Protein AF-A0A4R3PS75-F1 (afdb_monomer)

Mean predicted aligned error: 12.08 Å

Organism: Rhizobium sullae (NCBI:txid50338)

pLDDT: mean 73.13, std 12.72, range [37.09, 89.38]

Radius of gyration: 19.63 Å; Cα contacts (8 Å, |Δi|>4): 18; chains: 1; bounding box: 40×32×64 Å

Secondary structure (DSSP, 8-state):
--SSSHHHHHHHHHHHHHHHHHHHHHHHHHHHHHHHHHHHHHTT----HHHHTTS-TT--TT---SSPPP--TT---TTSSPPP--S-SSS---

Structure (mmCIF, N/CA/C/O backbone):
data_AF-A0A4R3PS75-F1
#
_entry.id   AF-A0A4R3PS75-F1
#
loop_
_atom_site.group_PDB
_atom_site.id
_atom_site.type_symbol
_atom_site.label_atom_id
_atom_site.label_alt_id
_atom_site.label_comp_id
_atom_site.label_asym_id
_atom_site.label_entity_id
_atom_site.label_seq_id
_atom_site.pdbx_PDB_ins_code
_atom_site.Cartn_x
_atom_site.Cartn_y
_atom_site.Cartn_z
_atom_site.occupancy
_atom_site.B_iso_or_equiv
_atom_site.auth_seq_id
_atom_site.auth_comp_id
_atom_site.auth_asym_id
_atom_site.auth_atom_id
_atom_site.pdbx_PDB_model_num
ATOM 1 N N . MET A 1 1 ? 23.328 -3.694 -40.888 1.00 49.38 1 MET A N 1
ATOM 2 C CA . MET A 1 1 ? 22.479 -4.629 -40.110 1.00 49.38 1 MET A CA 1
ATOM 3 C C . MET A 1 1 ? 23.022 -4.694 -38.681 1.00 49.38 1 MET A C 1
ATOM 5 O O . MET A 1 1 ? 24.233 -4.633 -38.548 1.00 49.38 1 MET A O 1
ATOM 9 N N . LYS A 1 2 ? 22.153 -4.773 -37.655 1.00 51.88 2 LYS A N 1
ATOM 10 C CA . LYS A 1 2 ? 22.433 -4.719 -36.191 1.00 51.88 2 LYS A CA 1
ATOM 11 C C . LYS A 1 2 ? 22.674 -3.337 -35.535 1.00 51.88 2 LYS A C 1
ATOM 13 O O . LYS A 1 2 ? 23.654 -3.127 -34.841 1.00 51.88 2 LYS A O 1
ATOM 18 N N . ILE A 1 3 ? 21.712 -2.416 -35.659 1.00 54.81 3 ILE A N 1
ATOM 19 C CA . ILE A 1 3 ? 21.492 -1.338 -34.653 1.00 54.81 3 ILE A CA 1
ATOM 20 C C . ILE A 1 3 ? 20.079 -1.427 -34.035 1.00 54.81 3 ILE A C 1
ATOM 22 O O . ILE A 1 3 ? 19.755 -0.749 -33.070 1.00 54.81 3 ILE A O 1
ATOM 26 N N . ARG A 1 4 ? 19.231 -2.337 -34.532 1.00 58.78 4 ARG A N 1
ATOM 27 C CA . ARG A 1 4 ? 17.816 -2.403 -34.156 1.00 58.78 4 ARG A CA 1
ATOM 28 C C . ARG A 1 4 ? 17.507 -3.300 -32.956 1.00 58.78 4 ARG A C 1
ATOM 30 O O . ARG A 1 4 ? 16.376 -3.277 -32.531 1.00 58.78 4 ARG A O 1
ATOM 37 N N . ASP A 1 5 ? 18.467 -4.045 -32.410 1.00 56.66 5 ASP A N 1
ATOM 38 C CA . ASP A 1 5 ? 18.201 -5.067 -31.379 1.00 56.66 5 ASP A CA 1
ATOM 39 C C . ASP A 1 5 ? 18.317 -4.506 -29.944 1.00 56.66 5 ASP A C 1
ATOM 41 O O . ASP A 1 5 ? 17.365 -4.503 -29.169 1.00 56.66 5 ASP A O 1
ATOM 45 N N . ARG A 1 6 ? 19.442 -3.840 -29.635 1.00 57.50 6 ARG A N 1
ATOM 46 C CA . ARG A 1 6 ? 19.726 -3.283 -28.295 1.00 57.50 6 ARG A CA 1
ATOM 47 C C . ARG A 1 6 ? 18.691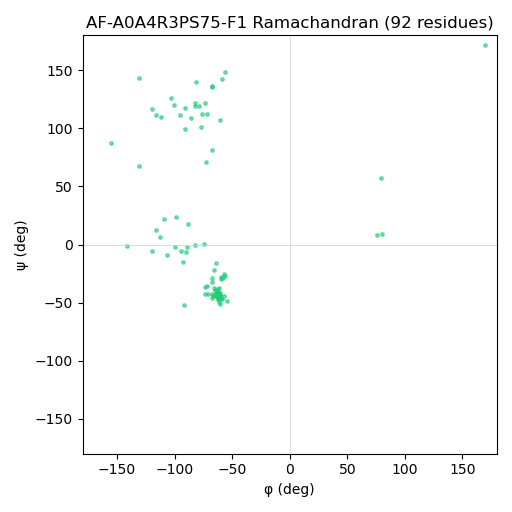 -2.280 -27.776 1.00 57.50 6 ARG A C 1
ATOM 49 O O . ARG A 1 6 ? 18.545 -2.146 -26.562 1.00 57.50 6 ARG A O 1
ATOM 56 N N . SER A 1 7 ? 18.002 -1.554 -28.657 1.00 61.75 7 SER A N 1
ATOM 57 C CA . SER A 1 7 ? 17.007 -0.554 -28.252 1.00 61.75 7 SER A CA 1
ATOM 58 C C . SER A 1 7 ? 15.711 -1.188 -27.742 1.00 61.75 7 SER A C 1
ATOM 60 O O . SER A 1 7 ? 15.142 -0.669 -26.784 1.00 61.75 7 SER A O 1
ATOM 62 N N . PHE A 1 8 ? 15.269 -2.310 -28.326 1.00 62.28 8 PHE A N 1
ATOM 63 C CA . PHE A 1 8 ? 14.074 -3.023 -27.859 1.00 62.28 8 PHE A CA 1
ATOM 64 C C . PHE A 1 8 ? 14.348 -3.762 -26.554 1.00 62.28 8 PHE A C 1
ATOM 66 O O . PHE A 1 8 ? 13.554 -3.626 -25.629 1.00 62.28 8 PHE A O 1
ATOM 73 N N . ASP A 1 9 ? 15.500 -4.425 -26.421 1.00 65.62 9 ASP A N 1
ATOM 74 C CA . ASP A 1 9 ? 15.899 -5.058 -25.156 1.00 65.62 9 ASP A CA 1
ATOM 75 C C . ASP A 1 9 ? 16.019 -4.034 -24.022 1.00 65.62 9 ASP A C 1
ATOM 77 O O . ASP A 1 9 ? 15.540 -4.255 -22.912 1.00 65.62 9 ASP A O 1
ATOM 81 N N . SER A 1 10 ? 16.596 -2.861 -24.305 1.00 62.72 10 SER A N 1
ATOM 82 C CA . SER A 1 10 ? 16.711 -1.783 -23.315 1.00 62.72 10 SER A CA 1
ATOM 83 C C . SER A 1 10 ? 15.348 -1.217 -22.908 1.00 62.72 10 SER A C 1
ATOM 85 O O . SER A 1 10 ? 15.148 -0.880 -21.741 1.00 62.72 10 SER A O 1
ATOM 87 N N . GLN A 1 11 ? 14.403 -1.097 -23.846 1.00 65.75 11 GLN A N 1
ATOM 88 C CA . GLN A 1 11 ? 13.034 -0.666 -23.548 1.00 65.75 11 GLN A CA 1
ATOM 89 C C . GLN A 1 11 ? 12.259 -1.738 -22.779 1.00 65.75 11 GLN A C 1
ATOM 91 O O . GLN A 1 11 ? 11.607 -1.412 -21.790 1.00 65.75 11 GLN A O 1
ATOM 96 N N . ALA A 1 12 ? 12.381 -3.006 -23.171 1.00 68.56 12 ALA A N 1
ATOM 97 C CA . ALA A 1 12 ? 11.755 -4.136 -22.497 1.00 68.56 12 ALA A CA 1
ATOM 98 C C . ALA A 1 12 ? 12.286 -4.303 -21.069 1.00 68.56 12 ALA A C 1
ATOM 100 O O . ALA A 1 12 ? 11.499 -4.488 -20.144 1.00 68.56 12 ALA A O 1
ATOM 101 N N . PHE A 1 13 ? 13.596 -4.156 -20.857 1.00 63.22 13 PHE A N 1
ATOM 102 C CA . PHE A 1 13 ? 14.211 -4.201 -19.531 1.00 63.22 13 PHE A CA 1
ATOM 103 C C . PHE A 1 13 ? 13.721 -3.055 -18.637 1.00 63.22 13 PHE A C 1
ATOM 105 O O . PHE A 1 13 ? 13.348 -3.279 -17.487 1.00 63.22 13 PHE A O 1
ATOM 112 N N . ARG A 1 14 ? 13.640 -1.831 -19.175 1.00 68.88 14 ARG A N 1
ATOM 113 C CA . ARG A 1 14 ? 13.088 -0.669 -18.455 1.00 68.88 14 ARG A CA 1
ATOM 114 C C . ARG A 1 14 ? 11.609 -0.849 -18.119 1.00 68.88 14 ARG A C 1
ATOM 116 O O . ARG A 1 14 ? 11.216 -0.579 -16.989 1.00 68.88 14 ARG A O 1
ATOM 123 N N . ALA A 1 15 ? 10.806 -1.326 -19.068 1.00 69.81 15 ALA A N 1
ATOM 124 C CA . ALA A 1 15 ? 9.387 -1.601 -18.859 1.00 69.81 15 ALA A CA 1
ATOM 125 C C . ALA A 1 15 ? 9.173 -2.721 -17.831 1.00 69.81 15 ALA A C 1
ATOM 127 O O . ALA A 1 15 ? 8.314 -2.603 -16.962 1.00 69.81 15 ALA A O 1
ATOM 128 N N . SER A 1 16 ? 10.002 -3.766 -17.874 1.00 77.44 16 SER A N 1
ATOM 129 C CA . SER A 1 16 ? 9.975 -4.871 -16.911 1.00 77.44 16 SER A CA 1
ATOM 130 C C . SER A 1 16 ? 10.366 -4.402 -15.510 1.00 77.44 16 SER A C 1
ATOM 132 O O . SER A 1 16 ? 9.686 -4.734 -14.543 1.00 77.44 16 SER A O 1
ATOM 134 N N . GLY A 1 17 ? 11.410 -3.574 -15.397 1.0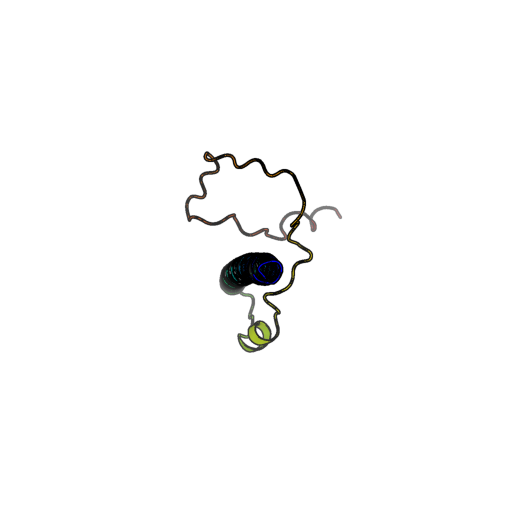0 81.00 17 GLY A N 1
ATOM 135 C CA . GLY A 1 17 ? 11.818 -2.964 -14.132 1.00 81.00 17 GLY A CA 1
ATOM 136 C C . GLY A 1 17 ? 10.741 -2.046 -13.555 1.00 81.00 17 GLY A C 1
ATOM 137 O O . GLY A 1 17 ? 10.421 -2.138 -12.373 1.00 81.00 17 GLY A O 1
ATOM 138 N N . LEU A 1 18 ? 10.112 -1.219 -14.393 1.00 83.00 18 LEU A N 1
ATOM 139 C CA . LEU A 1 18 ? 8.993 -0.379 -13.973 1.00 83.00 18 LEU A CA 1
ATOM 140 C C . LEU A 1 18 ? 7.801 -1.223 -13.510 1.00 83.00 18 LEU A C 1
ATOM 142 O O . LEU A 1 18 ? 7.245 -0.953 -12.451 1.00 83.00 18 LEU A O 1
ATOM 146 N N . ASN A 1 19 ? 7.435 -2.267 -14.257 1.00 84.00 19 ASN A N 1
ATOM 147 C CA . ASN A 1 19 ? 6.338 -3.156 -13.882 1.00 84.00 19 ASN A CA 1
ATOM 148 C C . ASN A 1 19 ? 6.612 -3.883 -12.559 1.00 84.00 19 ASN A C 1
ATOM 150 O O . ASN A 1 19 ? 5.709 -4.038 -11.737 1.00 84.00 19 ASN A O 1
ATOM 154 N N . LEU A 1 20 ? 7.862 -4.287 -12.323 1.00 86.56 20 LEU A N 1
ATOM 155 C CA . LEU A 1 20 ? 8.281 -4.888 -11.061 1.00 86.56 20 LEU A CA 1
ATOM 156 C C . LEU A 1 20 ? 8.117 -3.906 -9.895 1.00 86.56 20 LEU A C 1
ATOM 158 O O . LEU A 1 20 ? 7.541 -4.270 -8.872 1.00 86.56 20 LEU A O 1
ATOM 162 N N . VAL A 1 21 ? 8.567 -2.659 -10.060 1.00 84.75 21 VAL A N 1
ATOM 163 C CA . VAL A 1 21 ? 8.406 -1.605 -9.045 1.00 84.75 21 VAL A CA 1
ATOM 164 C C . VAL A 1 21 ? 6.922 -1.338 -8.786 1.00 84.75 21 VAL A C 1
ATOM 166 O O . VAL A 1 21 ? 6.486 -1.388 -7.639 1.00 84.75 21 VAL A O 1
ATOM 169 N N . VAL A 1 22 ? 6.118 -1.146 -9.835 1.00 84.50 22 VAL A N 1
ATOM 170 C CA . VAL A 1 22 ? 4.658 -0.970 -9.733 1.00 84.50 22 VAL A CA 1
ATOM 171 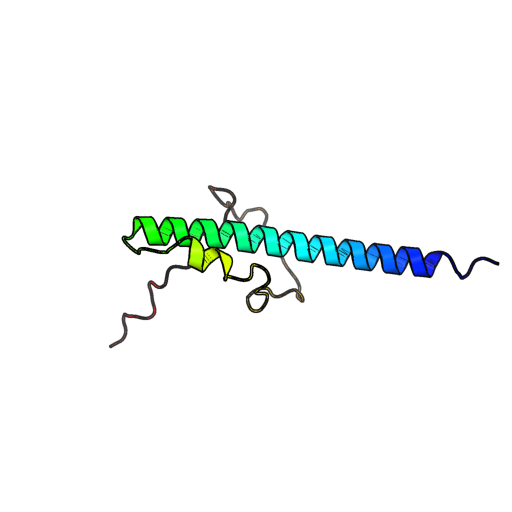C C . VAL A 1 22 ? 4.002 -2.117 -8.977 1.00 84.50 22 VAL A C 1
ATOM 173 O O . VAL A 1 22 ? 3.260 -1.877 -8.025 1.00 84.50 22 VAL A O 1
ATOM 176 N N . SER A 1 23 ? 4.334 -3.354 -9.332 1.00 85.56 23 SER A N 1
ATOM 177 C CA . SER A 1 23 ? 3.803 -4.545 -8.667 1.00 85.56 23 SER A CA 1
ATOM 178 C C . SER A 1 23 ? 4.204 -4.603 -7.193 1.00 85.56 23 SER A C 1
ATOM 180 O O . SER A 1 23 ? 3.366 -4.901 -6.343 1.00 85.56 23 SER A O 1
ATOM 182 N N . ALA A 1 24 ? 5.456 -4.268 -6.867 1.00 86.31 24 ALA A N 1
ATOM 183 C CA . ALA A 1 24 ? 5.948 -4.257 -5.493 1.00 86.31 24 ALA A CA 1
ATOM 184 C C . ALA A 1 24 ? 5.221 -3.218 -4.627 1.00 86.31 24 ALA A C 1
ATOM 186 O O . ALA A 1 24 ? 4.825 -3.534 -3.503 1.00 86.31 24 ALA A O 1
ATOM 187 N N . ILE A 1 25 ? 4.988 -2.008 -5.145 1.00 85.12 25 ILE A N 1
ATOM 188 C CA . ILE A 1 25 ? 4.237 -0.978 -4.418 1.00 85.12 25 ILE A CA 1
ATOM 189 C C . ILE A 1 25 ? 2.771 -1.356 -4.258 1.00 85.12 25 ILE A C 1
ATOM 191 O O . ILE A 1 25 ? 2.248 -1.241 -3.152 1.00 85.12 25 ILE A O 1
ATOM 195 N N . VAL A 1 26 ? 2.110 -1.828 -5.319 1.00 85.50 26 VAL A N 1
ATOM 196 C CA . VAL A 1 26 ? 0.709 -2.270 -5.236 1.00 85.50 26 VAL A CA 1
ATOM 197 C C . VAL A 1 26 ? 0.567 -3.368 -4.186 1.00 85.50 26 VAL A C 1
ATOM 199 O O . VAL A 1 26 ? -0.342 -3.313 -3.355 1.00 85.50 26 VAL A O 1
ATOM 202 N N . HIS A 1 27 ? 1.492 -4.331 -4.175 1.00 86.62 27 HIS A N 1
ATOM 203 C CA . HIS A 1 27 ? 1.518 -5.401 -3.186 1.00 86.62 27 HIS A CA 1
ATOM 204 C C . HIS A 1 27 ? 1.673 -4.850 -1.761 1.00 86.62 27 HIS A C 1
ATOM 206 O O . HIS A 1 27 ? 0.848 -5.146 -0.894 1.00 86.62 27 HIS A O 1
ATOM 212 N N . TRP A 1 28 ? 2.670 -3.991 -1.526 1.00 85.00 28 TRP A N 1
ATOM 213 C CA . TRP A 1 28 ? 2.901 -3.384 -0.212 1.00 85.00 28 TRP A CA 1
ATOM 214 C C . TRP A 1 28 ? 1.712 -2.542 0.268 1.00 85.00 28 TRP A C 1
ATOM 216 O O . TRP A 1 28 ? 1.258 -2.714 1.400 1.00 85.00 28 TRP A O 1
ATOM 226 N N . ASN A 1 29 ? 1.159 -1.683 -0.591 1.00 85.62 29 ASN A N 1
ATOM 227 C CA . ASN A 1 29 ? -0.001 -0.854 -0.269 1.00 85.62 29 ASN A CA 1
ATOM 228 C C . ASN A 1 29 ? -1.221 -1.717 0.082 1.00 85.62 29 ASN A C 1
ATOM 230 O O . ASN A 1 29 ? -1.885 -1.459 1.086 1.00 85.62 29 ASN A O 1
ATOM 234 N N . THR A 1 30 ? -1.478 -2.780 -0.684 1.00 86.38 30 THR A N 1
ATOM 235 C CA . THR A 1 30 ? -2.603 -3.697 -0.440 1.00 86.38 30 THR A CA 1
ATOM 236 C C . THR A 1 30 ? -2.477 -4.397 0.915 1.00 86.38 30 THR A C 1
ATOM 238 O O . THR A 1 30 ? -3.426 -4.402 1.703 1.00 86.38 30 THR A O 1
ATOM 241 N N . VAL A 1 31 ? -1.294 -4.932 1.237 1.00 89.19 31 VAL A N 1
ATOM 242 C CA . VAL A 1 31 ? -1.052 -5.609 2.522 1.00 89.19 31 VAL A CA 1
ATOM 243 C C . VAL A 1 31 ? -1.216 -4.640 3.698 1.00 89.19 31 VAL A C 1
ATOM 245 O O . VAL A 1 31 ? -1.857 -4.974 4.698 1.00 89.19 31 VAL A O 1
ATOM 248 N N . TYR A 1 32 ? -0.692 -3.418 3.586 1.00 87.50 32 TYR A N 1
ATOM 249 C CA . TYR A 1 32 ? -0.795 -2.431 4.662 1.00 87.50 32 TYR A CA 1
ATOM 250 C C . TYR A 1 32 ? -2.201 -1.868 4.844 1.00 87.50 32 TYR A C 1
ATOM 252 O O . TYR A 1 32 ? -2.615 -1.665 5.986 1.00 87.50 32 TYR A O 1
ATOM 260 N N . LEU A 1 33 ? -2.961 -1.681 3.763 1.00 87.19 33 LEU A N 1
ATOM 261 C CA . LEU A 1 33 ? -4.381 -1.333 3.834 1.00 87.19 33 LEU A CA 1
ATOM 262 C C . LEU A 1 33 ? -5.178 -2.425 4.557 1.00 87.19 33 LEU A C 1
ATOM 264 O O . LEU A 1 33 ? -5.967 -2.120 5.453 1.00 87.19 33 LEU A O 1
ATOM 268 N N . SER A 1 34 ? -4.919 -3.700 4.257 1.00 87.62 34 SER A N 1
ATOM 269 C CA . SER A 1 34 ? -5.553 -4.816 4.971 1.00 87.62 34 SER A CA 1
ATOM 270 C C . SER A 1 34 ? -5.202 -4.822 6.463 1.00 87.62 34 SER A C 1
ATOM 272 O O . SER A 1 34 ? -6.073 -5.029 7.307 1.00 87.62 34 SER A O 1
ATOM 274 N N . ARG A 1 35 ? -3.940 -4.559 6.820 1.00 89.38 35 ARG A N 1
ATOM 275 C CA . ARG A 1 35 ? -3.508 -4.491 8.228 1.00 89.38 35 ARG A CA 1
ATOM 276 C C . ARG A 1 35 ? -4.132 -3.304 8.961 1.00 89.38 35 ARG A C 1
ATOM 278 O O . ARG A 1 35 ? -4.604 -3.456 10.085 1.00 89.38 35 ARG A O 1
ATOM 285 N N . ALA A 1 36 ? -4.155 -2.130 8.332 1.00 88.19 36 ALA A N 1
ATOM 286 C CA . ALA A 1 36 ? -4.736 -0.922 8.910 1.00 88.19 36 ALA A CA 1
ATOM 287 C C . ALA A 1 36 ? -6.245 -1.074 9.144 1.00 88.19 36 ALA A C 1
ATOM 289 O O . ALA A 1 36 ? -6.749 -0.706 10.203 1.00 88.19 36 ALA A O 1
ATOM 290 N N . THR A 1 37 ? -6.963 -1.659 8.187 1.00 87.94 37 THR A N 1
ATOM 291 C CA . THR A 1 37 ? -8.409 -1.896 8.301 1.00 87.94 37 THR A CA 1
ATOM 292 C C . THR A 1 37 ? -8.734 -2.933 9.368 1.00 87.94 37 THR A C 1
ATOM 294 O O . THR A 1 37 ? -9.620 -2.685 10.184 1.00 87.94 37 THR A O 1
ATOM 297 N N . ALA A 1 38 ? -7.981 -4.036 9.441 1.00 88.38 38 ALA A N 1
ATOM 298 C CA . ALA A 1 38 ? -8.111 -5.022 10.513 1.00 88.38 38 ALA A CA 1
ATOM 299 C C . ALA A 1 38 ? -7.881 -4.390 11.895 1.00 88.38 38 ALA A C 1
ATOM 301 O O . ALA A 1 38 ? -8.708 -4.555 12.792 1.00 88.38 38 ALA A O 1
ATOM 302 N N . HIS A 1 39 ? -6.818 -3.592 12.043 1.00 87.50 39 HIS A N 1
ATOM 303 C CA . HIS A 1 39 ? -6.535 -2.869 13.282 1.00 87.50 39 HIS A CA 1
ATOM 304 C C . HIS A 1 39 ? -7.679 -1.914 13.656 1.00 87.50 39 HIS A C 1
ATOM 306 O O . HIS A 1 39 ? -8.131 -1.901 14.797 1.00 87.50 39 HIS A O 1
ATOM 312 N N . LEU A 1 40 ? -8.197 -1.127 12.709 1.00 87.12 40 LEU A N 1
ATOM 313 C CA . LEU A 1 40 ? -9.307 -0.204 12.970 1.00 87.12 40 LEU A CA 1
ATOM 314 C C . LEU A 1 40 ? -10.606 -0.938 13.342 1.00 87.12 40 LEU A C 1
ATOM 316 O O . LEU A 1 40 ? -11.301 -0.496 14.258 1.00 87.12 40 LEU A O 1
ATOM 320 N N . ARG A 1 41 ? -10.906 -2.072 12.696 1.00 87.56 41 ARG A N 1
ATOM 321 C CA . ARG A 1 41 ? -12.056 -2.928 13.035 1.00 87.56 41 ARG A CA 1
ATOM 322 C C . ARG A 1 41 ? -11.963 -3.482 14.452 1.00 87.56 41 ARG A C 1
ATOM 324 O O . ARG A 1 41 ? -12.944 -3.416 15.187 1.00 87.56 41 ARG A O 1
ATOM 331 N N . GLN A 1 42 ? -10.782 -3.946 14.864 1.00 87.38 42 GLN A N 1
ATOM 332 C CA . GLN A 1 42 ? -10.532 -4.387 16.243 1.00 87.38 42 GLN A CA 1
ATOM 333 C C . GLN A 1 42 ? -10.759 -3.267 17.271 1.00 87.38 42 GLN A C 1
ATOM 335 O O . GLN A 1 42 ? -11.174 -3.539 18.391 1.00 87.38 42 GLN A O 1
ATOM 340 N N . HIS A 1 43 ? -10.552 -2.006 16.883 1.00 85.75 43 HIS A N 1
ATOM 341 C CA . HIS A 1 43 ? -10.804 -0.827 17.719 1.00 85.75 43 HIS A CA 1
ATOM 342 C C . HIS A 1 43 ? -12.247 -0.291 17.601 1.00 85.75 43 HIS A C 1
ATOM 344 O O . HIS A 1 43 ? -12.512 0.862 17.939 1.00 85.75 43 HIS A O 1
ATOM 350 N N . GLY A 1 44 ? -13.185 -1.101 17.096 1.00 83.50 44 GLY A N 1
ATOM 351 C CA . GLY A 1 44 ? -14.612 -0.768 17.032 1.00 83.50 44 GLY A CA 1
ATOM 352 C C . GLY A 1 44 ? -15.017 0.139 15.866 1.00 83.50 44 GLY A C 1
ATOM 353 O O . GLY A 1 44 ? -16.154 0.606 15.817 1.00 83.50 44 GLY A O 1
ATOM 354 N N . ARG A 1 45 ? -14.122 0.408 14.904 1.00 83.12 45 ARG A N 1
ATOM 355 C CA . ARG A 1 45 ? -14.470 1.177 13.699 1.00 83.12 45 ARG A CA 1
ATOM 356 C C . ARG A 1 45 ? -15.119 0.255 12.672 1.00 83.12 45 ARG A C 1
ATOM 358 O O . ARG A 1 45 ? -14.476 -0.664 12.169 1.00 83.12 45 ARG A O 1
ATOM 365 N N . ASN A 1 46 ? -16.365 0.540 12.301 1.00 80.88 46 ASN A N 1
ATOM 366 C CA . ASN A 1 46 ? -16.992 -0.136 11.172 1.00 80.88 46 ASN A CA 1
ATOM 367 C C . ASN A 1 46 ? -16.433 0.432 9.857 1.00 80.88 46 ASN A C 1
ATOM 369 O O . ASN A 1 46 ? -16.646 1.599 9.534 1.00 80.88 46 ASN A O 1
ATOM 373 N N . ILE A 1 47 ? -15.687 -0.392 9.123 1.00 82.31 47 ILE A N 1
ATOM 374 C CA . ILE A 1 47 ? -15.173 -0.075 7.789 1.00 82.31 47 ILE A CA 1
ATOM 375 C C . ILE A 1 47 ? -15.831 -1.060 6.835 1.00 82.31 47 ILE A C 1
ATOM 377 O O . ILE A 1 47 ? -15.521 -2.249 6.901 1.00 82.31 47 ILE A O 1
ATOM 381 N N . ALA A 1 48 ? -16.719 -0.583 5.964 1.00 81.06 48 ALA A N 1
ATOM 382 C CA . ALA A 1 48 ? -17.361 -1.424 4.960 1.00 81.06 48 ALA A CA 1
ATOM 383 C C . ALA A 1 48 ? -16.338 -1.897 3.915 1.00 81.06 48 ALA A C 1
ATOM 385 O O . ALA A 1 48 ? -15.549 -1.095 3.411 1.00 81.06 48 ALA A O 1
ATOM 386 N N . ASP A 1 49 ? -16.374 -3.183 3.555 1.00 77.88 49 ASP A N 1
ATOM 387 C CA . ASP A 1 49 ? -15.505 -3.744 2.506 1.00 77.88 49 ASP A CA 1
ATOM 388 C C . ASP A 1 49 ? -15.718 -3.059 1.149 1.00 77.88 49 ASP A C 1
ATOM 390 O O . ASP A 1 49 ? -14.799 -2.965 0.340 1.00 77.88 49 ASP A O 1
ATOM 394 N N . GLU A 1 50 ? -16.918 -2.530 0.904 1.00 79.38 50 GLU A N 1
ATOM 395 C CA . GLU A 1 50 ? -17.240 -1.772 -0.306 1.00 79.38 50 GLU A CA 1
ATOM 396 C C . GLU A 1 50 ? -16.387 -0.511 -0.446 1.00 79.38 50 GLU A C 1
ATOM 398 O O . GLU A 1 50 ? -15.919 -0.213 -1.541 1.00 79.38 50 GLU A O 1
ATOM 403 N N . LEU A 1 51 ? -16.081 0.173 0.661 1.00 75.69 51 LEU A N 1
ATOM 404 C CA . LEU A 1 51 ? -15.211 1.350 0.641 1.00 75.69 51 LEU A CA 1
ATOM 405 C C . LEU A 1 51 ? -13.772 0.982 0.273 1.00 75.69 51 LEU A C 1
ATOM 407 O O . LEU A 1 51 ? -13.092 1.762 -0.389 1.00 75.69 51 LEU A O 1
ATOM 411 N N . LEU A 1 52 ? -13.316 -0.220 0.643 1.00 76.12 52 LEU A N 1
ATOM 412 C CA . LEU A 1 52 ? -11.968 -0.693 0.317 1.00 76.12 52 LEU A CA 1
ATOM 413 C C . LEU A 1 52 ? -11.781 -0.922 -1.184 1.00 76.12 52 LEU A C 1
ATOM 415 O O . LEU A 1 52 ? -10.681 -0.716 -1.688 1.00 76.12 52 LEU A O 1
ATOM 419 N N . LYS A 1 53 ? -12.853 -1.260 -1.912 1.00 75.88 53 LYS A N 1
ATOM 420 C CA . LYS A 1 53 ? -12.829 -1.412 -3.379 1.00 75.88 53 LYS A CA 1
ATOM 421 C C . LYS A 1 53 ? -12.560 -0.094 -4.108 1.00 75.88 53 LYS A C 1
ATOM 423 O O . LYS A 1 53 ? -12.127 -0.112 -5.255 1.00 75.88 53 LYS A O 1
ATOM 428 N N . HIS A 1 54 ? -12.818 1.036 -3.451 1.00 77.38 54 HIS A N 1
ATOM 429 C CA . HIS A 1 54 ? -12.594 2.372 -4.001 1.00 77.38 54 HIS A CA 1
ATOM 430 C C . HIS A 1 54 ? -11.230 2.961 -3.620 1.00 77.38 54 HIS A C 1
ATOM 432 O O . HIS A 1 54 ? -10.868 4.030 -4.111 1.00 77.38 54 HIS A O 1
ATOM 438 N N . VAL A 1 55 ? -10.454 2.283 -2.767 1.00 76.56 55 VAL A N 1
ATOM 439 C CA . VAL A 1 55 ? -9.107 2.730 -2.406 1.00 76.56 55 VAL A CA 1
ATOM 440 C C . VAL A 1 55 ? -8.128 2.293 -3.488 1.00 76.56 55 VAL A C 1
ATOM 442 O O . VAL A 1 55 ? -7.969 1.105 -3.759 1.00 76.56 55 VAL A O 1
ATOM 445 N N . SER A 1 56 ? -7.434 3.258 -4.089 1.00 73.88 56 SER A N 1
ATOM 446 C CA . SER A 1 56 ? -6.383 2.958 -5.056 1.00 73.88 56 SER A CA 1
ATOM 447 C C . SER A 1 56 ? -5.136 2.421 -4.341 1.00 73.88 56 SER A C 1
ATOM 449 O O . SER A 1 56 ? -4.542 3.139 -3.532 1.00 73.88 56 SER A O 1
ATOM 451 N N . PRO A 1 57 ? -4.656 1.206 -4.666 1.00 67.69 57 PRO A N 1
ATOM 452 C CA . PRO A 1 57 ? -3.373 0.714 -4.173 1.00 67.69 57 PRO A CA 1
ATOM 453 C C . PRO A 1 57 ? -2.189 1.394 -4.881 1.00 67.69 57 PRO A C 1
ATOM 455 O O . PRO A 1 57 ? -1.042 1.081 -4.584 1.00 67.69 57 PRO A O 1
ATOM 458 N N . LEU A 1 58 ? -2.446 2.318 -5.813 1.00 65.00 58 LEU A N 1
ATOM 459 C CA . LEU A 1 58 ? -1.454 3.128 -6.518 1.00 65.00 58 LEU A CA 1
ATOM 460 C C . LEU A 1 58 ? -1.324 4.529 -5.903 1.00 65.00 58 LEU A C 1
ATOM 462 O O . LEU A 1 58 ? -0.941 5.465 -6.591 1.00 65.00 58 LEU A O 1
ATOM 466 N N . SER A 1 59 ? -1.670 4.746 -4.637 1.00 67.69 59 SER A N 1
ATOM 467 C CA . SER A 1 59 ? -1.264 5.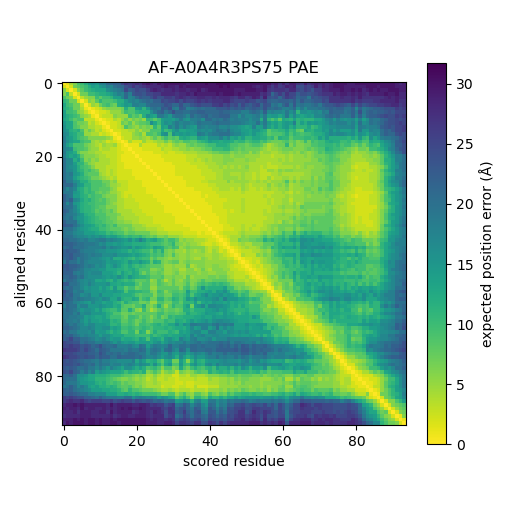991 -3.979 1.00 67.69 59 SER A CA 1
ATOM 468 C C . SER A 1 59 ? 0.247 5.939 -3.725 1.00 67.69 59 SER A C 1
ATOM 470 O O . SER A 1 59 ? 0.730 5.112 -2.952 1.00 67.69 59 SER A O 1
ATOM 472 N N . TRP A 1 60 ? 0.994 6.791 -4.432 1.00 63.47 60 TRP A N 1
ATOM 473 C CA . TRP A 1 60 ? 2.465 6.837 -4.421 1.00 63.47 60 TRP A CA 1
ATOM 474 C C . TRP A 1 60 ? 3.038 8.029 -3.661 1.00 63.47 60 TRP A C 1
ATOM 476 O O . TRP A 1 60 ? 4.238 8.065 -3.424 1.00 63.47 60 TRP A O 1
ATOM 486 N N . GLU A 1 61 ? 2.206 8.988 -3.251 1.00 66.94 61 GLU A N 1
ATOM 487 C CA . GLU A 1 61 ? 2.652 10.231 -2.598 1.00 66.94 61 GLU A CA 1
ATOM 488 C C . GLU A 1 61 ? 3.473 9.981 -1.323 1.00 66.94 61 GLU A C 1
ATOM 490 O O . GLU A 1 61 ? 4.324 10.782 -0.950 1.00 66.94 61 GLU A O 1
ATOM 495 N N . HIS A 1 62 ? 3.262 8.835 -0.670 1.00 65.31 62 HIS A N 1
ATOM 496 C CA . HIS A 1 62 ? 4.007 8.410 0.517 1.00 65.31 62 HIS A CA 1
ATOM 497 C C . HIS A 1 62 ? 5.284 7.596 0.231 1.00 65.31 62 HIS A C 1
ATOM 499 O O . HIS A 1 62 ? 5.983 7.220 1.174 1.00 65.31 62 HIS A O 1
ATOM 505 N N . ILE A 1 63 ? 5.593 7.299 -1.037 1.00 68.75 63 ILE A N 1
ATOM 506 C CA . ILE A 1 63 ? 6.741 6.489 -1.464 1.00 68.75 63 ILE A CA 1
ATOM 507 C C . ILE A 1 63 ? 7.730 7.398 -2.186 1.00 68.75 63 ILE A C 1
ATOM 509 O O . ILE A 1 63 ? 7.500 7.838 -3.309 1.00 68.75 63 ILE A O 1
ATOM 513 N N . ASN A 1 64 ? 8.874 7.644 -1.551 1.00 70.38 64 ASN A N 1
ATOM 514 C CA . ASN A 1 64 ? 9.994 8.262 -2.240 1.00 70.38 64 ASN A CA 1
ATOM 515 C C . ASN A 1 64 ? 10.702 7.184 -3.070 1.00 70.38 64 ASN A C 1
ATOM 517 O O . ASN A 1 64 ? 11.158 6.195 -2.495 1.00 70.38 64 ASN A O 1
ATOM 521 N N . LEU A 1 65 ? 10.761 7.365 -4.393 1.00 69.19 65 LEU A N 1
ATOM 522 C CA . LEU A 1 65 ? 11.449 6.471 -5.336 1.00 69.19 65 LEU A CA 1
ATOM 523 C C . LEU A 1 65 ? 12.897 6.902 -5.617 1.00 69.19 65 LEU A C 1
ATOM 525 O O . LEU A 1 65 ? 13.670 6.131 -6.182 1.00 69.19 65 LEU A O 1
ATOM 529 N N . THR A 1 66 ? 13.264 8.132 -5.253 1.00 70.31 66 THR A N 1
ATOM 530 C CA . THR A 1 66 ? 14.560 8.736 -5.566 1.00 70.31 66 THR A CA 1
ATOM 531 C C . THR A 1 66 ? 15.299 9.091 -4.284 1.00 70.31 66 THR A C 1
ATOM 533 O O . THR A 1 66 ? 14.868 9.949 -3.515 1.00 70.31 66 THR A O 1
ATOM 536 N N . GLY A 1 67 ? 16.447 8.467 -4.060 1.00 74.75 67 GLY A N 1
ATOM 537 C CA . GLY A 1 67 ? 17.265 8.739 -2.889 1.00 74.75 67 GLY A CA 1
ATOM 538 C C . GLY A 1 67 ? 18.385 7.725 -2.737 1.00 74.75 67 GLY A C 1
ATOM 539 O O . GLY A 1 67 ? 18.444 6.725 -3.450 1.00 74.75 67 GLY A O 1
ATOM 540 N N . ILE A 1 68 ? 19.278 7.999 -1.794 1.00 73.94 68 ILE A N 1
ATOM 541 C CA . ILE A 1 68 ? 20.254 7.022 -1.324 1.00 73.94 68 ILE A CA 1
ATOM 542 C C . ILE A 1 68 ? 19.600 6.300 -0.151 1.00 73.94 68 ILE A C 1
ATOM 544 O O . ILE A 1 68 ? 19.253 6.927 0.850 1.00 73.94 68 ILE A O 1
ATOM 548 N N . TYR A 1 69 ? 19.395 4.994 -0.298 1.00 70.94 69 TYR A N 1
ATOM 549 C CA . TYR A 1 69 ? 18.823 4.152 0.746 1.00 70.94 69 TYR A CA 1
ATOM 550 C C . TYR A 1 69 ? 19.945 3.354 1.396 1.00 70.94 69 TYR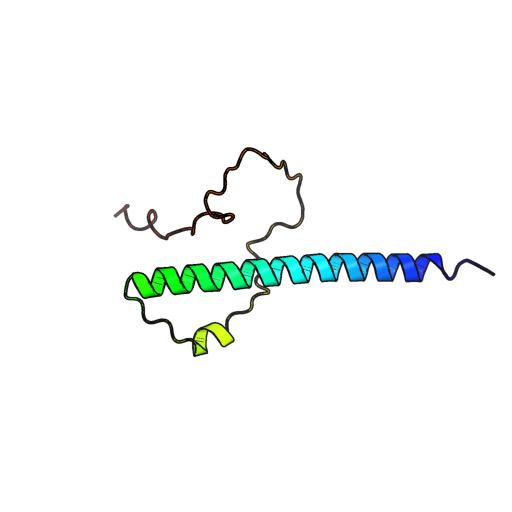 A C 1
ATOM 552 O O . TYR A 1 69 ? 20.693 2.656 0.716 1.00 70.94 69 TYR A O 1
ATOM 560 N N . SER A 1 70 ? 20.043 3.458 2.716 1.00 70.06 70 SER A N 1
ATOM 561 C CA . SER A 1 70 ? 20.877 2.582 3.531 1.00 70.06 70 SER A CA 1
ATOM 562 C C . SER A 1 70 ? 19.963 1.534 4.152 1.00 70.06 70 SER A C 1
ATOM 564 O O . SER A 1 70 ? 19.011 1.880 4.854 1.00 70.06 70 SER A O 1
ATOM 566 N N . TRP A 1 71 ? 20.214 0.260 3.863 1.00 67.50 71 TRP A N 1
ATOM 567 C CA . TRP A 1 71 ? 19.492 -0.846 4.483 1.00 67.50 71 TRP A CA 1
ATOM 568 C C . TRP A 1 71 ? 20.306 -1.351 5.662 1.00 67.50 71 TRP A C 1
ATOM 570 O O . TRP A 1 71 ? 21.375 -1.923 5.472 1.00 67.50 71 TRP A O 1
ATOM 580 N N . ASP A 1 72 ? 19.792 -1.134 6.867 1.00 64.00 72 ASP A N 1
ATOM 581 C CA . ASP A 1 72 ? 20.342 -1.757 8.061 1.00 64.00 72 ASP A CA 1
ATOM 582 C C . ASP A 1 72 ? 19.694 -3.135 8.215 1.00 64.00 72 ASP A C 1
ATOM 584 O O . ASP A 1 72 ? 18.493 -3.241 8.485 1.00 64.00 72 ASP A O 1
ATOM 588 N N . ALA A 1 73 ? 20.464 -4.199 7.976 1.00 61.00 73 ALA A N 1
ATOM 589 C CA . ALA A 1 73 ? 19.968 -5.576 8.056 1.00 61.00 73 ALA A CA 1
ATOM 590 C C . ALA A 1 73 ? 19.519 -5.956 9.482 1.00 61.00 73 ALA A C 1
ATOM 592 O O . ALA A 1 73 ? 18.779 -6.922 9.660 1.00 61.00 73 ALA A O 1
ATOM 593 N N . GLU A 1 74 ? 19.922 -5.171 10.486 1.00 60.34 74 GLU A N 1
ATOM 594 C CA . GLU A 1 74 ? 19.538 -5.334 11.889 1.00 60.34 74 GLU A CA 1
ATOM 595 C C . GLU A 1 74 ? 18.173 -4.730 12.248 1.00 60.34 74 GLU A C 1
ATOM 597 O O . GLU A 1 74 ? 17.745 -4.865 13.396 1.00 60.34 74 GLU A O 1
ATOM 602 N N . GLN A 1 75 ? 17.441 -4.105 11.310 1.00 60.81 75 GLN A N 1
ATOM 603 C CA . GLN A 1 75 ? 16.034 -3.757 11.551 1.00 60.81 75 GLN A CA 1
ATOM 604 C C . GLN A 1 75 ? 15.191 -5.032 11.649 1.00 60.81 75 GLN A C 1
ATOM 606 O O . GLN A 1 75 ? 14.519 -5.449 10.704 1.00 60.81 75 GLN A O 1
ATOM 611 N N . GLN A 1 76 ? 15.215 -5.644 12.831 1.00 59.59 76 GLN A N 1
ATOM 612 C CA . GLN A 1 76 ? 14.369 -6.763 13.192 1.00 59.59 76 GLN A CA 1
ATOM 613 C C . GLN A 1 76 ? 12.917 -6.302 13.093 1.00 59.59 76 GLN A C 1
ATOM 615 O O . GLN A 1 76 ? 12.423 -5.511 13.897 1.00 59.59 76 GLN A O 1
ATOM 620 N N . MET A 1 77 ? 12.234 -6.781 12.058 1.00 69.19 77 MET A N 1
ATOM 621 C CA . MET A 1 77 ? 10.787 -6.716 11.963 1.00 69.19 77 MET A CA 1
ATOM 622 C C . MET A 1 77 ? 10.261 -8.014 12.575 1.00 69.19 77 MET A C 1
ATOM 624 O O . MET A 1 77 ? 10.282 -9.026 11.879 1.00 69.19 77 MET A O 1
ATOM 628 N N . PRO A 1 78 ? 9.810 -8.025 13.843 1.00 65.38 78 PRO A N 1
ATOM 629 C CA . PRO A 1 78 ? 9.443 -9.264 14.538 1.00 65.38 78 PRO A CA 1
ATOM 630 C C . PRO A 1 78 ? 8.377 -10.087 13.798 1.00 65.38 78 PRO A C 1
ATOM 632 O O . PRO A 1 78 ? 8.366 -11.304 13.890 1.00 65.38 78 PRO A O 1
ATOM 635 N N . GLU A 1 79 ? 7.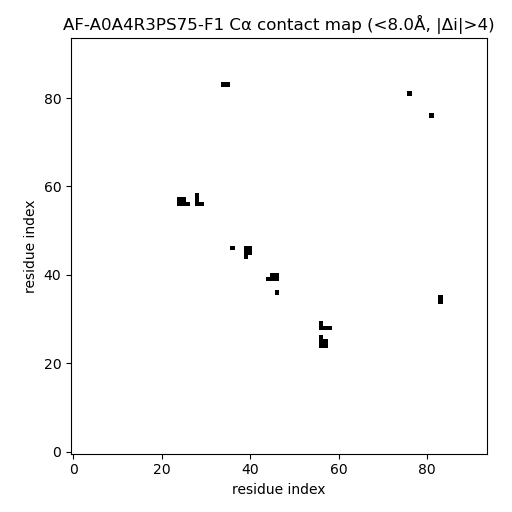539 -9.422 12.999 1.00 73.06 79 GLU A N 1
ATOM 636 C CA . GLU A 1 79 ? 6.485 -10.035 12.180 1.00 73.06 79 GLU A CA 1
ATOM 637 C C . GLU A 1 79 ? 6.763 -9.913 10.665 1.00 73.06 79 GLU A C 1
ATOM 639 O O . GLU A 1 79 ? 5.888 -10.179 9.851 1.00 73.06 79 GLU A O 1
ATOM 644 N N . GLY A 1 80 ? 7.937 -9.417 10.254 1.00 81.06 80 GLY A N 1
ATOM 645 C CA . GLY A 1 80 ? 8.245 -9.119 8.844 1.00 81.06 80 GLY A CA 1
ATOM 646 C C . GLY A 1 80 ? 7.591 -7.842 8.292 1.00 81.06 80 GLY A C 1
ATOM 647 O O . GLY A 1 80 ? 7.681 -7.561 7.099 1.00 81.06 80 GLY A O 1
ATOM 648 N N . PHE A 1 81 ? 6.949 -7.041 9.148 1.00 82.56 81 PHE A N 1
ATOM 649 C CA . PHE A 1 81 ? 6.283 -5.796 8.767 1.00 82.56 81 PHE A CA 1
ATOM 650 C C . PHE A 1 81 ? 6.686 -4.638 9.680 1.00 82.56 81 PHE A C 1
ATOM 652 O O . PHE A 1 81 ? 6.770 -4.785 10.900 1.00 82.56 81 PHE A O 1
ATOM 659 N N . ARG A 1 82 ? 6.826 -3.438 9.104 1.00 83.19 82 ARG A N 1
ATOM 660 C CA . ARG A 1 82 ? 6.850 -2.189 9.879 1.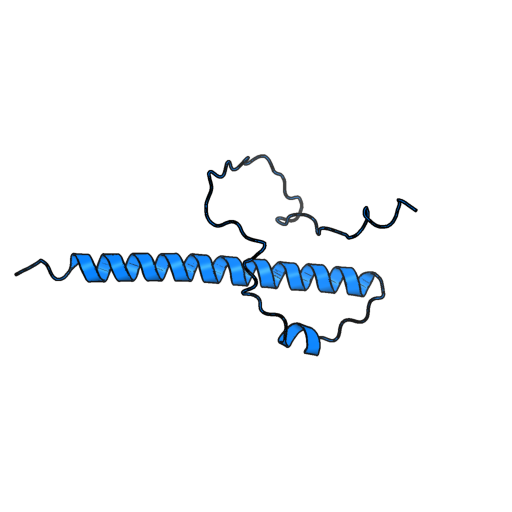00 83.19 82 ARG A CA 1
ATOM 661 C C . ARG A 1 82 ? 5.549 -2.014 10.681 1.00 83.19 82 ARG A C 1
ATOM 663 O O . ARG A 1 82 ? 4.475 -2.284 10.126 1.00 83.19 82 ARG A O 1
ATOM 670 N N . PRO A 1 83 ? 5.621 -1.485 11.916 1.00 85.31 83 PRO A N 1
ATOM 671 C CA . PRO A 1 83 ? 4.448 -1.117 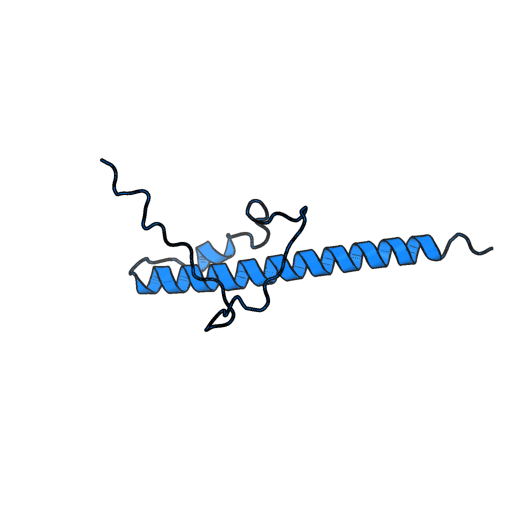12.708 1.00 85.31 83 PRO A CA 1
ATOM 672 C C . PRO A 1 83 ? 3.520 -0.130 11.984 1.00 85.31 83 PRO A C 1
ATOM 674 O O . PRO A 1 83 ? 3.974 0.720 11.214 1.00 85.31 83 PRO A O 1
ATOM 677 N N . LEU A 1 84 ? 2.212 -0.221 12.254 1.00 85.31 84 LEU A N 1
ATOM 678 C CA . LEU A 1 84 ? 1.236 0.751 11.755 1.00 85.31 84 LEU A CA 1
ATOM 679 C C . LEU A 1 84 ? 1.462 2.112 12.425 1.00 85.31 84 LEU A C 1
ATOM 681 O O . LEU A 1 84 ? 1.642 2.201 13.638 1.00 85.31 84 LEU A O 1
ATOM 685 N N . ARG A 1 85 ? 1.413 3.189 11.636 1.00 83.50 85 ARG A N 1
ATOM 686 C CA . ARG A 1 85 ? 1.452 4.559 12.162 1.00 83.50 85 ARG A CA 1
ATOM 687 C C . ARG A 1 85 ? 0.076 4.904 12.722 1.00 83.50 85 ARG A C 1
ATOM 689 O O . ARG A 1 85 ? -0.845 5.199 11.967 1.00 83.50 85 ARG A O 1
ATOM 696 N N . LEU A 1 86 ? -0.072 4.832 14.039 1.00 81.44 86 LEU A N 1
ATOM 697 C CA . LEU A 1 86 ? -1.322 5.179 14.709 1.00 81.44 86 LEU A CA 1
ATOM 698 C C . LEU A 1 86 ? -1.424 6.703 14.894 1.00 81.44 86 LEU A C 1
ATOM 700 O O . LEU A 1 86 ? -0.425 7.333 15.254 1.00 81.44 86 LEU A O 1
ATOM 704 N N . PRO A 1 87 ? -2.606 7.319 14.702 1.00 66.75 87 PRO A N 1
ATOM 705 C CA . PRO A 1 87 ? -2.840 8.725 15.027 1.00 66.75 87 PRO A CA 1
ATOM 706 C C . PRO A 1 87 ? -2.911 8.909 16.554 1.00 66.75 87 PRO A C 1
ATOM 708 O O . PRO A 1 87 ? -3.972 9.119 17.128 1.00 66.75 87 PRO A O 1
ATOM 711 N N . GLY A 1 88 ? -1.767 8.774 17.228 1.00 61.62 88 GLY A N 1
ATOM 712 C CA . GLY A 1 88 ? -1.648 8.757 18.690 1.00 61.62 88 GLY A CA 1
ATOM 713 C C . GLY A 1 88 ? -0.851 9.914 19.293 1.00 61.62 88 GLY A C 1
ATOM 714 O O . GLY A 1 88 ? -0.489 9.835 20.462 1.00 61.62 88 GLY A O 1
ATOM 715 N N . ARG A 1 89 ? -0.534 10.980 18.539 1.00 52.06 89 ARG A N 1
ATOM 716 C CA . ARG A 1 89 ? 0.274 12.095 19.086 1.00 52.06 89 ARG A CA 1
ATOM 717 C C . ARG A 1 89 ? -0.105 13.518 18.659 1.00 52.06 89 ARG A C 1
ATOM 719 O O . ARG A 1 89 ? 0.506 14.450 19.155 1.00 52.06 89 ARG A O 1
ATOM 726 N N . LEU A 1 90 ? -1.116 13.714 17.808 1.00 51.69 90 LEU A N 1
ATOM 727 C CA . LEU A 1 90 ? -1.549 15.061 17.385 1.00 51.69 90 LEU A CA 1
ATOM 728 C C . LEU A 1 90 ? -2.785 15.602 18.128 1.00 51.69 90 LEU A C 1
ATOM 730 O O . LEU A 1 90 ? -3.167 16.738 17.900 1.00 51.69 90 LEU A O 1
ATOM 734 N N . LEU A 1 91 ? -3.392 14.832 19.041 1.00 49.47 91 LEU A N 1
ATOM 735 C CA . LEU A 1 91 ? -4.580 15.257 19.806 1.00 49.47 91 LEU A CA 1
ATOM 736 C C . LEU A 1 91 ? -4.299 15.524 21.296 1.00 49.47 91 LEU A C 1
ATOM 738 O O . LEU A 1 91 ? -5.213 15.491 22.115 1.00 49.47 91 LEU A O 1
ATOM 742 N N . ARG A 1 92 ? -3.04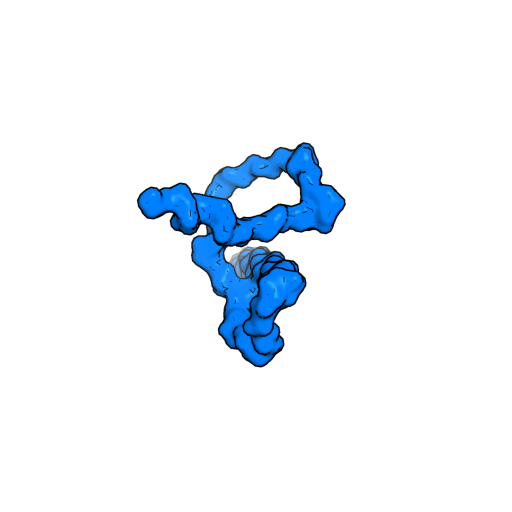1 15.788 21.672 1.00 40.12 92 ARG A N 1
ATOM 743 C CA . ARG A 1 92 ? -2.689 16.280 23.017 1.00 40.12 92 ARG A CA 1
ATOM 744 C C . ARG A 1 92 ? -1.776 17.497 22.942 1.00 40.12 92 ARG A C 1
ATOM 746 O O . ARG A 1 92 ? -0.608 17.432 23.302 1.00 40.12 92 ARG A O 1
ATOM 753 N N . ALA A 1 93 ? -2.341 18.584 22.445 1.00 37.09 93 ALA A N 1
ATOM 754 C CA . ALA A 1 93 ? -1.929 19.948 22.740 1.00 37.09 93 ALA A CA 1
ATOM 755 C C . ALA A 1 93 ? -3.166 20.820 22.491 1.00 37.09 93 ALA A C 1
ATOM 757 O O . ALA A 1 93 ? -3.423 21.236 21.364 1.00 37.09 93 ALA A O 1
ATOM 758 N N . ALA A 1 94 ? -3.982 20.954 23.534 1.00 38.19 94 ALA A N 1
ATOM 759 C CA . ALA A 1 94 ? -4.975 22.007 23.690 1.00 38.19 94 ALA A CA 1
ATOM 760 C C . ALA A 1 94 ? -4.497 22.882 24.850 1.00 38.19 94 ALA A C 1
ATOM 762 O O . ALA A 1 94 ? -3.915 22.288 25.793 1.00 38.19 94 ALA A O 1
#

Solvent-accessible surface area (backbone atoms only — not comparable to full-atom values): 6274 Å² total; per-residue (Å²): 139,88,80,75,57,69,60,52,55,54,48,50,52,52,51,50,52,49,50,50,52,52,51,51,46,34,51,52,41,47,54,50,51,52,50,52,50,52,55,40,42,77,72,71,43,90,75,63,71,69,61,57,76,72,57,68,45,76,73,50,92,89,58,84,89,80,77,89,82,84,82,66,89,79,69,79,41,95,81,78,52,83,80,81,88,69,98,79,74,85,88,78,80,131

Sequence (94 aa):
MKIRDRSFDSQAFRASGLNLVVSAIVHWNTVYLSRATAHLRQHGRNIADELLKHVSPLSWEHINLTGIYSWDAEQQMPEGFRPLRLPGRLLRAA

Foldseek 3Di:
DPPPPVVVVVVVVVVVVVVVVQVVQLVVLVVLVVVVVVVVVVVVDDDDVVVVVVDDSPPCPPPDPDDDDDDDPPPDPVVPDDDDDDPPPPPPDD

InterPro domains:
  IPR002513 Tn3 transposase DDE domain [PF01526] (2-69)